Protein AF-A0A815ZPI5-F1 (afdb_monomer)

Foldseek 3Di:
DDQWDWDADLVLDTPDIGGPDDDDPVRVVVCSVVVSVVVNVVPPPDD

Solvent-accessible surface area (backbone atoms only — not comparable to full-atom values): 3118 Å² total; per-residue (Å²): 134,80,58,60,51,78,42,62,50,98,85,62,54,72,80,42,81,48,70,72,58,93,71,55,72,69,56,51,52,51,50,56,52,53,52,46,56,63,54,64,67,70,58,81,82,77,132

Sequence (47 aa):
MIRFILIQNRAGKTRLAKWFMNFHDDEKQKLIEEVHALVTVRDAKHT

Radius of gyration: 11.78 Å; Cα contacts (8 Å, |Δi|>4): 35; chains: 1; bounding box: 28×20×30 Å

Nearest PDB structures (foldseek):
  6uri-assembly1_S  TM=9.176E-01  e=1.073E-05  Homo sapiens
  6owt-assembly1_S  TM=9.066E-01  e=1.762E-05  Rattus norvegicus
  7og1-assembly1_SSS  TM=9.090E-01  e=1.762E-05  Mus musculus
  4p6z-assembly1_S  TM=8.956E-01  e=1.599E-02  Homo sapiens
  9c59-assembly1_S  TM=8.913E-01  e=1.716E-02  Homo sapiens

Organism: Adineta ricciae (NCBI:txid249248)

Secondary structure (DSSP, 8-state):
---EEEEE-TTS-EEEEEESS---HHHHHHHHHHHHHHHHGGGTT--

InterPro domains:
  IPR011012 Longin-like domain superfamily [SSF64356] (1-45)
  IPR016635 Adaptor protein complex, sigma subunit [PTHR11753] (2-47)
  IPR022775 AP complex, mu/sigma subunit [PF01217] (1-46)

pLDDT: mean 90.37, std 12.94, range [49.12, 97.94]

Mean predicted aligned error: 4.64 Å

Structure (mmCIF, N/CA/C/O backbone):
data_AF-A0A815ZPI5-F1
#
_entry.id   AF-A0A815ZPI5-F1
#
loop_
_atom_site.group_PDB
_atom_site.id
_atom_site.type_symbol
_atom_site.label_atom_id
_atom_site.label_alt_id
_atom_site.label_comp_id
_atom_site.label_asym_id
_atom_site.label_entity_id
_atom_site.label_seq_id
_atom_site.pdbx_PDB_ins_code
_atom_site.Cartn_x
_atom_site.Cartn_y
_atom_site.Cartn_z
_atom_site.occupancy
_atom_site.B_iso_or_equiv
_atom_site.auth_seq_id
_atom_site.auth_comp_id
_atom_site.auth_asym_id
_atom_site.auth_atom_id
_atom_site.pdbx_PDB_model_num
ATOM 1 N N . MET A 1 1 ? -11.002 -18.451 1.824 1.00 91.31 1 MET A N 1
ATOM 2 C CA . MET A 1 1 ? -11.758 -17.182 1.701 1.00 91.31 1 MET A CA 1
ATOM 3 C C . MET A 1 1 ? -10.787 -16.067 1.344 1.00 91.31 1 MET A C 1
ATOM 5 O O . MET A 1 1 ? -9.710 -16.019 1.925 1.00 91.31 1 MET A O 1
ATOM 9 N N . ILE A 1 2 ? -11.123 -15.218 0.371 1.00 95.69 2 ILE A N 1
ATO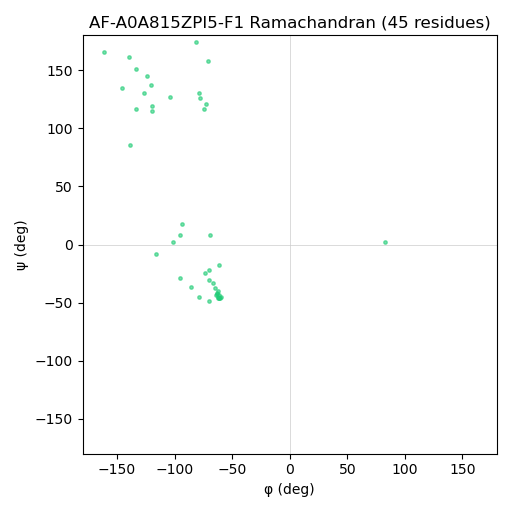M 10 C CA . ILE A 1 2 ? -10.270 -14.090 -0.041 1.00 95.69 2 ILE A CA 1
ATOM 11 C C . ILE A 1 2 ? -10.433 -12.958 0.983 1.00 95.69 2 ILE A C 1
ATOM 13 O O . ILE A 1 2 ? -11.558 -12.553 1.255 1.00 95.69 2 ILE A O 1
ATOM 17 N N . ARG A 1 3 ? -9.327 -12.464 1.562 1.00 96.94 3 ARG A N 1
ATOM 18 C CA . ARG A 1 3 ? -9.339 -11.404 2.596 1.00 96.94 3 ARG A CA 1
ATOM 19 C C . ARG A 1 3 ? -9.364 -9.999 1.989 1.00 96.94 3 ARG A C 1
ATOM 21 O O . ARG A 1 3 ? -10.025 -9.110 2.519 1.00 96.94 3 ARG A O 1
ATOM 28 N N . PHE A 1 4 ? -8.672 -9.810 0.868 1.00 97.75 4 PHE A N 1
ATOM 29 C CA . PHE A 1 4 ? -8.638 -8.564 0.108 1.00 97.75 4 PHE A CA 1
ATOM 30 C C . PHE A 1 4 ? -8.156 -8.800 -1.330 1.00 97.75 4 PHE A C 1
ATOM 32 O O . PHE A 1 4 ? -7.598 -9.853 -1.637 1.00 97.75 4 PHE A O 1
ATOM 39 N N . ILE A 1 5 ? -8.360 -7.808 -2.197 1.00 97.69 5 ILE A N 1
ATOM 40 C CA . ILE A 1 5 ? -7.767 -7.704 -3.537 1.00 97.69 5 ILE A CA 1
ATOM 41 C C . ILE A 1 5 ? -7.075 -6.342 -3.639 1.00 97.69 5 ILE A C 1
ATOM 43 O O . ILE A 1 5 ? -7.688 -5.318 -3.330 1.00 97.69 5 ILE A O 1
ATOM 47 N N . LEU A 1 6 ? -5.820 -6.337 -4.097 1.00 97.31 6 LEU A N 1
ATOM 48 C CA . LEU A 1 6 ? -5.025 -5.136 -4.362 1.00 97.31 6 LEU A CA 1
ATOM 49 C C . LEU A 1 6 ? -4.598 -5.108 -5.832 1.00 97.31 6 LEU A C 1
ATOM 51 O O . LEU A 1 6 ? -4.166 -6.123 -6.374 1.00 97.31 6 LEU A O 1
ATOM 55 N N . ILE A 1 7 ? -4.686 -3.937 -6.461 1.00 96.44 7 ILE A N 1
ATOM 56 C CA . ILE A 1 7 ? -4.088 -3.662 -7.773 1.00 96.44 7 ILE A CA 1
ATOM 57 C C . ILE A 1 7 ? -3.102 -2.517 -7.588 1.00 96.44 7 ILE A C 1
ATOM 59 O O . ILE A 1 7 ? -3.507 -1.395 -7.275 1.00 96.44 7 ILE A O 1
ATOM 63 N N . GLN A 1 8 ? -1.819 -2.795 -7.795 1.00 95.38 8 GLN A N 1
ATOM 64 C CA . GLN A 1 8 ? -0.730 -1.830 -7.652 1.00 95.38 8 GLN A CA 1
ATOM 65 C C . GLN A 1 8 ? 0.064 -1.747 -8.953 1.00 95.38 8 GLN A C 1
ATOM 67 O O . GLN A 1 8 ? 0.226 -2.741 -9.659 1.00 95.38 8 GLN A O 1
ATOM 72 N N . ASN A 1 9 ? 0.552 -0.553 -9.289 1.00 92.38 9 ASN A N 1
ATOM 73 C CA . ASN A 1 9 ? 1.529 -0.415 -10.368 1.00 92.38 9 ASN A CA 1
ATOM 74 C C . ASN A 1 9 ? 2.951 -0.748 -9.869 1.00 92.38 9 ASN A C 1
ATOM 76 O O . ASN A 1 9 ? 3.183 -0.916 -8.673 1.00 92.38 9 ASN A O 1
ATOM 80 N N . ARG A 1 10 ? 3.931 -0.770 -10.784 1.00 89.25 10 ARG A N 1
ATOM 81 C CA . ARG A 1 10 ? 5.347 -1.018 -10.442 1.00 89.25 10 ARG A CA 1
ATOM 82 C C . ARG A 1 10 ? 5.974 0.022 -9.501 1.00 89.25 10 ARG A C 1
ATOM 84 O O . ARG A 1 10 ? 7.002 -0.263 -8.914 1.00 89.25 10 ARG A O 1
ATOM 91 N N . ALA A 1 11 ? 5.373 1.203 -9.355 1.00 90.06 11 ALA A N 1
ATOM 92 C CA . ALA A 1 11 ? 5.849 2.262 -8.461 1.00 90.06 11 ALA A CA 1
ATOM 93 C C . ALA A 1 11 ? 5.152 2.248 -7.082 1.00 90.06 11 ALA A C 1
ATOM 95 O O . ALA A 1 11 ? 5.268 3.218 -6.339 1.00 90.06 11 ALA A O 1
ATOM 96 N N . GLY A 1 12 ? 4.352 1.219 -6.777 1.00 90.06 12 GLY A N 1
ATOM 97 C CA . GLY A 1 12 ? 3.670 1.065 -5.486 1.00 90.06 12 GLY A CA 1
ATOM 98 C C . GLY A 1 12 ? 2.356 1.832 -5.346 1.00 90.06 12 GLY A C 1
ATOM 99 O O . GLY A 1 12 ? 1.703 1.756 -4.309 1.00 90.06 12 GLY A O 1
ATOM 100 N N . LYS A 1 13 ? 1.906 2.540 -6.390 1.00 95.12 13 LYS A N 1
ATOM 101 C CA . LYS A 1 13 ? 0.623 3.254 -6.360 1.00 95.12 13 LYS A CA 1
ATOM 102 C C . LYS A 1 13 ? -0.533 2.263 -6.474 1.00 95.12 13 LYS A C 1
ATOM 104 O O . LYS A 1 13 ? -0.714 1.626 -7.517 1.00 95.12 13 LYS A O 1
ATOM 109 N N . THR A 1 14 ? -1.344 2.196 -5.424 1.00 96.62 14 THR A N 1
ATOM 110 C CA . THR A 1 14 ? -2.578 1.406 -5.378 1.00 96.62 14 THR A CA 1
ATOM 111 C C . THR A 1 14 ? -3.661 2.052 -6.242 1.00 96.62 14 THR A C 1
ATOM 113 O O . THR A 1 14 ? -4.038 3.202 -6.039 1.00 96.62 14 THR A O 1
ATOM 116 N N . ARG A 1 15 ? -4.155 1.307 -7.234 1.00 96.50 15 ARG A N 1
ATOM 117 C CA . ARG A 1 15 ? -5.273 1.691 -8.114 1.00 96.50 15 ARG A CA 1
ATOM 118 C C . ARG A 1 15 ? -6.607 1.139 -7.624 1.00 96.50 15 ARG A C 1
ATOM 120 O O . ARG A 1 15 ? -7.641 1.745 -7.875 1.00 96.50 15 ARG A O 1
ATOM 127 N N . LEU A 1 16 ? -6.572 -0.001 -6.936 1.00 97.69 16 LEU A N 1
ATOM 128 C CA . LEU A 1 16 ? -7.736 -0.618 -6.315 1.00 97.69 16 LEU A CA 1
ATOM 129 C C . LEU A 1 16 ? -7.317 -1.308 -5.020 1.00 97.69 16 LEU A C 1
ATOM 131 O O . LEU A 1 16 ? -6.336 -2.050 -5.006 1.00 97.69 16 LEU A O 1
ATOM 135 N N . ALA A 1 17 ? -8.099 -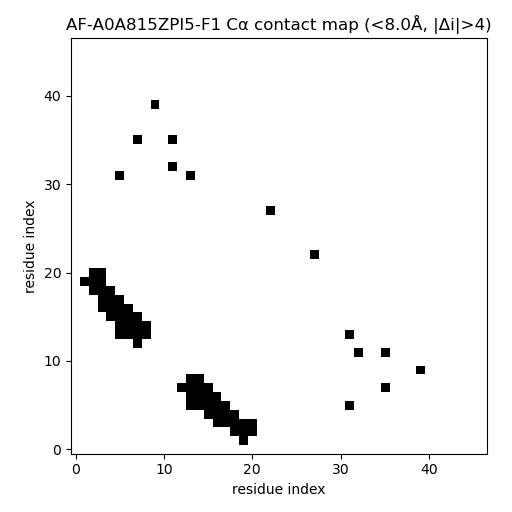1.092 -3.966 1.00 97.56 17 ALA A N 1
ATOM 136 C CA . ALA A 1 17 ? -8.048 -1.871 -2.740 1.00 97.56 17 ALA A CA 1
ATOM 137 C C . ALA A 1 17 ? -9.474 -2.249 -2.338 1.00 97.56 17 ALA A C 1
ATOM 139 O O . ALA A 1 17 ? -10.299 -1.379 -2.065 1.00 97.56 17 ALA A O 1
ATOM 140 N N . LYS A 1 18 ? -9.770 -3.549 -2.326 1.00 97.88 18 LYS A N 1
ATOM 141 C CA . LYS A 1 18 ? -11.054 -4.084 -1.869 1.00 97.88 18 LYS A CA 1
ATOM 142 C C . LYS A 1 18 ? -10.811 -5.012 -0.692 1.00 97.88 18 LYS A C 1
ATOM 144 O O . LYS A 1 18 ? -10.138 -6.027 -0.847 1.00 97.88 18 LYS A O 1
ATOM 149 N N . TRP A 1 19 ? -11.382 -4.675 0.456 1.00 97.94 19 TRP A N 1
ATOM 150 C CA . TRP A 1 19 ? -11.245 -5.428 1.699 1.00 97.94 19 TRP A CA 1
ATOM 151 C C . TRP A 1 19 ? -12.531 -6.216 1.953 1.00 97.94 19 TRP A C 1
ATOM 153 O O . TRP A 1 19 ? -13.620 -5.651 1.912 1.00 97.94 19 TRP A O 1
ATOM 163 N N . PHE A 1 20 ? -12.410 -7.523 2.178 1.00 97.88 20 PHE A N 1
ATOM 164 C CA . PHE A 1 20 ? -13.538 -8.410 2.499 1.00 97.88 20 PHE A CA 1
ATOM 165 C C . PHE A 1 20 ? -13.627 -8.729 3.994 1.00 97.88 20 PHE A C 1
ATOM 167 O O . PHE A 1 20 ? -14.473 -9.506 4.425 1.00 97.88 20 PHE A O 1
ATOM 174 N N . MET A 1 21 ? -12.733 -8.139 4.779 1.00 96.56 21 MET A N 1
ATOM 175 C CA . MET A 1 21 ? -12.712 -8.194 6.228 1.00 96.56 21 MET A CA 1
ATOM 176 C C . MET A 1 21 ? -12.340 -6.817 6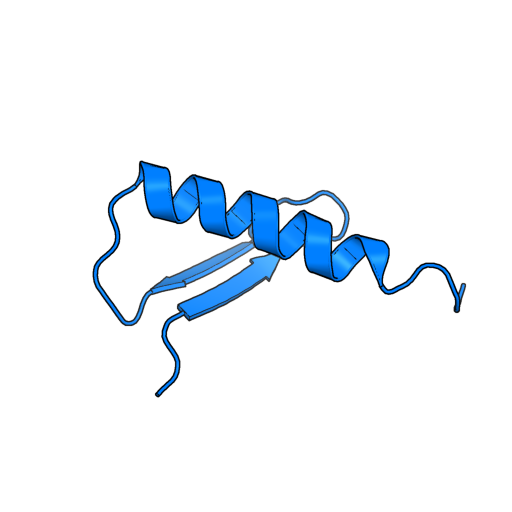.770 1.00 96.56 21 MET A C 1
ATOM 178 O O . MET A 1 21 ? -11.744 -6.003 6.058 1.00 96.56 21 MET A O 1
ATOM 182 N N . ASN A 1 22 ? -12.647 -6.591 8.042 1.00 96.12 22 ASN A N 1
ATOM 183 C CA . ASN A 1 22 ? -12.292 -5.357 8.720 1.00 96.12 22 ASN A CA 1
ATOM 184 C C . ASN A 1 22 ? -10.818 -5.385 9.130 1.00 96.12 22 ASN A C 1
ATOM 186 O O . ASN A 1 22 ? -10.353 -6.350 9.732 1.00 96.12 22 ASN A O 1
ATOM 190 N N . PHE A 1 23 ? -10.125 -4.307 8.791 1.00 96.62 23 PHE A N 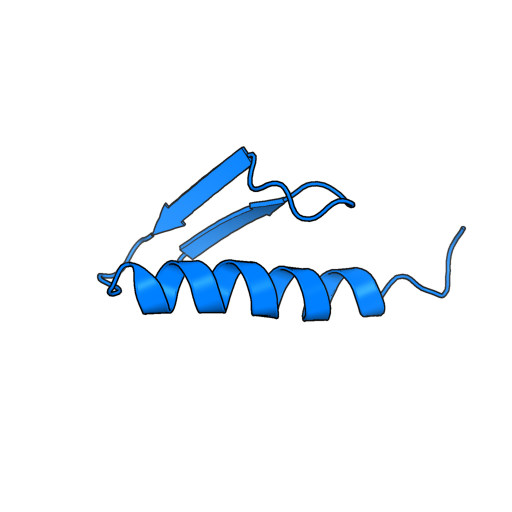1
ATOM 191 C CA . PHE A 1 23 ? -8.761 -3.991 9.197 1.00 96.62 23 PHE A CA 1
ATOM 192 C C . PHE A 1 23 ? -8.747 -2.538 9.652 1.00 96.62 23 PHE A C 1
ATOM 194 O O . PHE A 1 23 ? -9.529 -1.727 9.128 1.00 96.62 23 PHE A O 1
ATOM 201 N N . HIS A 1 24 ? -7.853 -2.203 10.571 1.00 97.88 24 HIS A N 1
ATOM 202 C CA . HIS A 1 24 ? -7.580 -0.808 10.887 1.00 97.88 24 HIS A CA 1
ATOM 203 C C . HIS A 1 24 ? -6.820 -0.133 9.732 1.00 97.88 24 HIS A C 1
ATOM 205 O O . HIS A 1 24 ? -6.244 -0.797 8.868 1.00 97.88 24 HIS A O 1
ATOM 211 N N . ASP A 1 25 ? -6.882 1.193 9.639 1.00 96.56 25 ASP A N 1
ATOM 212 C CA . ASP A 1 25 ? -6.317 1.907 8.486 1.00 96.56 25 ASP A CA 1
ATOM 213 C C . ASP A 1 25 ? -4.781 1.868 8.458 1.00 96.56 25 ASP A C 1
ATOM 215 O O . ASP A 1 25 ? -4.187 1.798 7.381 1.00 96.56 25 ASP A O 1
ATOM 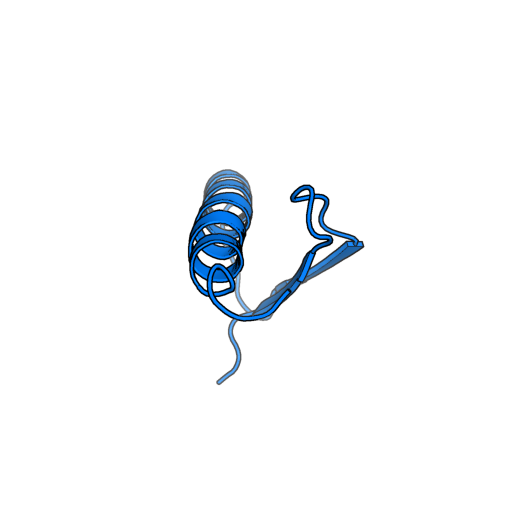219 N N . ASP A 1 26 ? -4.143 1.809 9.626 1.00 97.56 26 ASP A N 1
ATOM 220 C CA . ASP A 1 26 ? -2.710 1.550 9.788 1.00 97.56 26 ASP A CA 1
ATOM 221 C C . ASP A 1 26 ? -2.329 0.143 9.305 1.00 97.56 26 ASP A C 1
ATOM 223 O O . ASP A 1 26 ? -1.362 -0.021 8.557 1.00 97.56 26 ASP A O 1
ATOM 227 N N . GLU A 1 27 ? -3.130 -0.869 9.646 1.00 97.62 27 GLU A N 1
ATOM 228 C CA . GLU A 1 27 ? -2.932 -2.238 9.163 1.00 97.62 27 GLU A CA 1
ATOM 229 C C . GLU A 1 27 ? -3.081 -2.325 7.642 1.00 97.62 27 GLU A C 1
ATOM 231 O O . GLU A 1 27 ? -2.279 -2.982 6.976 1.00 97.62 27 GLU A O 1
ATOM 236 N N . LYS A 1 28 ? -4.077 -1.639 7.066 1.00 97.44 28 LYS A N 1
ATOM 237 C CA . LYS A 1 28 ? -4.262 -1.581 5.608 1.00 97.44 28 LYS A CA 1
ATOM 238 C C . LYS A 1 28 ? -3.050 -0.961 4.925 1.00 97.44 28 LYS A C 1
ATOM 240 O O . LYS A 1 28 ? -2.588 -1.508 3.924 1.00 97.44 28 LYS A O 1
ATOM 245 N N . GLN A 1 29 ? -2.540 0.153 5.453 1.00 96.94 29 GLN A N 1
ATOM 246 C CA . GLN A 1 29 ? -1.375 0.834 4.892 1.00 96.94 29 GLN A CA 1
ATOM 247 C C . GLN A 1 29 ? -0.135 -0.065 4.942 1.00 96.94 29 GLN A C 1
ATOM 249 O O . GLN A 1 29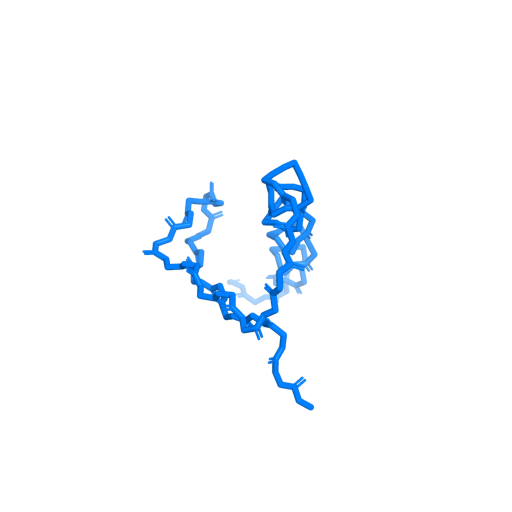 ? 0.530 -0.256 3.924 1.00 96.94 29 GLN A O 1
ATOM 254 N N . LYS A 1 30 ? 0.107 -0.711 6.087 1.00 97.56 30 LYS A N 1
ATOM 255 C CA . LYS A 1 30 ? 1.206 -1.666 6.258 1.00 97.56 30 LYS A CA 1
ATOM 256 C C . LYS A 1 30 ? 1.106 -2.844 5.283 1.00 97.56 30 LYS A C 1
ATOM 258 O O . LYS A 1 30 ? 2.087 -3.189 4.631 1.00 97.56 30 LYS A O 1
ATOM 263 N N . LEU A 1 31 ? -0.085 -3.424 5.120 1.00 97.19 31 LEU A N 1
ATOM 264 C CA . LEU A 1 31 ? -0.318 -4.524 4.176 1.00 97.19 31 LEU A CA 1
ATOM 265 C C . LEU A 1 31 ? -0.069 -4.109 2.720 1.00 97.19 31 LEU A C 1
ATOM 267 O O . LEU A 1 31 ? 0.492 -4.887 1.952 1.00 97.19 31 LEU A O 1
ATOM 271 N N . ILE A 1 32 ? -0.473 -2.899 2.329 1.00 96.69 32 ILE A N 1
ATOM 272 C CA . ILE A 1 32 ? -0.240 -2.359 0.981 1.00 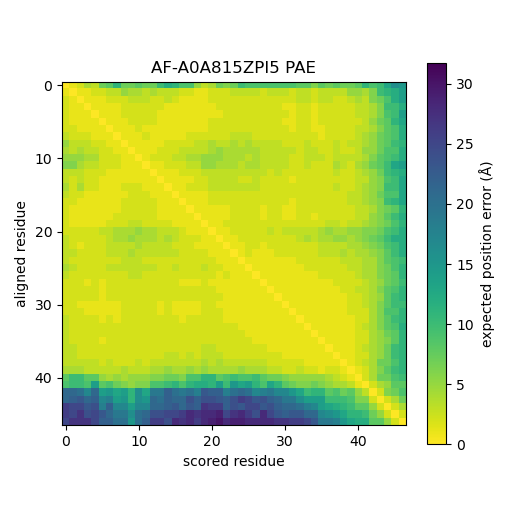96.69 32 ILE A CA 1
ATOM 273 C C . ILE A 1 32 ? 1.263 -2.255 0.683 1.00 96.69 32 ILE A C 1
ATOM 275 O O . ILE A 1 32 ? 1.695 -2.622 -0.414 1.00 96.69 32 ILE A O 1
ATOM 279 N N . GLU A 1 33 ? 2.052 -1.772 1.643 1.00 95.94 33 GLU A N 1
ATOM 280 C CA . GLU A 1 33 ? 3.504 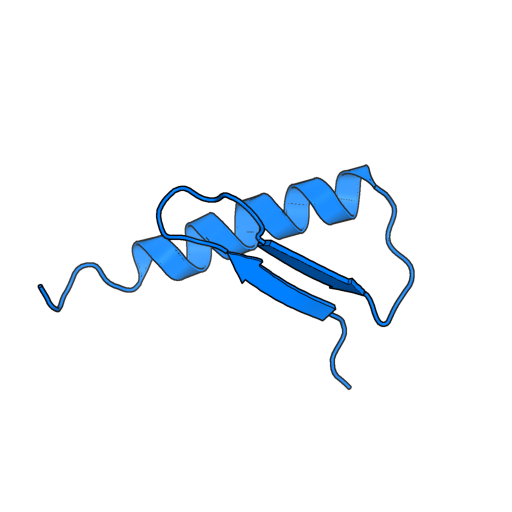-1.611 1.514 1.00 95.94 33 GLU A CA 1
ATOM 281 C C . GLU A 1 33 ? 4.234 -2.960 1.492 1.00 95.94 33 GLU A C 1
ATOM 283 O O . GLU A 1 33 ? 5.030 -3.221 0.586 1.00 95.94 33 GLU A O 1
ATOM 288 N N . GLU A 1 34 ? 3.915 -3.853 2.434 1.00 95.81 34 GLU A N 1
ATOM 289 C CA . GLU A 1 34 ? 4.526 -5.182 2.528 1.00 95.81 34 GLU A CA 1
ATOM 290 C C . GLU A 1 34 ? 4.237 -6.030 1.285 1.00 95.81 34 GLU A C 1
ATOM 292 O O . GLU A 1 34 ? 5.149 -6.642 0.722 1.00 95.81 34 GLU A O 1
ATOM 297 N N . VAL A 1 35 ? 2.988 -6.040 0.803 1.00 94.94 35 VAL A N 1
ATOM 298 C CA . VAL A 1 35 ? 2.617 -6.784 -0.410 1.00 94.94 35 VAL A CA 1
ATOM 299 C C . VAL A 1 35 ? 3.354 -6.238 -1.632 1.00 94.94 35 VAL A C 1
ATOM 301 O O . VAL A 1 35 ? 3.868 -7.030 -2.426 1.00 94.94 35 VAL A O 1
ATOM 304 N N . HIS A 1 36 ? 3.470 -4.914 -1.777 1.00 94.50 36 HIS A N 1
ATOM 305 C CA . HIS A 1 36 ? 4.199 -4.322 -2.898 1.00 94.50 36 HIS A CA 1
ATOM 306 C C . HIS A 1 36 ? 5.678 -4.724 -2.901 1.00 94.50 36 HIS A C 1
ATOM 308 O O . HIS A 1 36 ? 6.200 -5.131 -3.945 1.00 94.50 36 HIS A O 1
ATOM 314 N N . ALA A 1 37 ? 6.338 -4.654 -1.740 1.00 93.06 37 ALA A N 1
ATOM 315 C CA . ALA A 1 37 ? 7.733 -5.056 -1.587 1.00 93.06 37 ALA A CA 1
ATOM 316 C C . ALA A 1 37 ? 7.926 -6.547 -1.914 1.00 93.06 37 ALA A C 1
ATOM 318 O O . ALA A 1 37 ? 8.811 -6.908 -2.690 1.00 93.06 37 ALA A O 1
ATOM 319 N N . LEU A 1 38 ? 7.050 -7.413 -1.392 1.00 92.06 38 LEU A N 1
ATOM 320 C CA . LEU A 1 38 ? 7.119 -8.860 -1.608 1.00 92.06 38 LEU A CA 1
ATOM 321 C C . LEU A 1 38 ? 6.908 -9.270 -3.069 1.00 92.06 38 LEU A C 1
ATOM 323 O O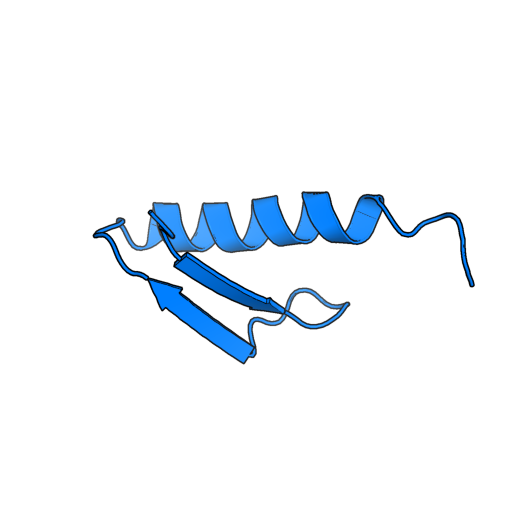 . LEU A 1 38 ? 7.538 -10.222 -3.528 1.00 92.06 38 LEU A O 1
ATOM 327 N N . VAL A 1 39 ? 6.011 -8.597 -3.793 1.00 89.38 39 VAL A N 1
ATOM 328 C CA . VAL A 1 39 ? 5.718 -8.921 -5.197 1.00 89.38 39 VAL A CA 1
ATOM 329 C C . VAL A 1 39 ? 6.799 -8.365 -6.122 1.00 89.38 39 VAL A C 1
ATOM 331 O O . VAL A 1 39 ? 7.290 -9.092 -6.982 1.00 89.38 39 VAL A O 1
ATOM 334 N N . THR A 1 40 ? 7.224 -7.116 -5.922 1.00 86.88 40 THR A N 1
ATOM 335 C CA . THR A 1 40 ? 8.173 -6.438 -6.825 1.00 86.88 40 THR A CA 1
ATOM 336 C C . THR A 1 40 ? 9.564 -7.079 -6.806 1.00 86.88 40 THR A C 1
ATOM 338 O O . THR A 1 40 ? 10.222 -7.145 -7.840 1.00 86.88 40 THR A O 1
ATOM 341 N N . VAL A 1 41 ? 10.004 -7.622 -5.663 1.00 80.81 41 VAL A N 1
ATOM 342 C CA . VAL A 1 41 ? 11.310 -8.300 -5.542 1.00 80.81 41 VAL A CA 1
ATOM 343 C C . VAL A 1 41 ? 11.352 -9.647 -6.285 1.00 80.81 41 VAL A C 1
ATOM 345 O O . VAL A 1 41 ? 12.429 -10.114 -6.653 1.00 80.81 41 VAL A O 1
ATOM 348 N N . ARG A 1 42 ? 10.204 -10.286 -6.550 1.00 75.44 42 ARG A N 1
ATOM 349 C CA . ARG A 1 42 ? 10.163 -11.616 -7.192 1.00 75.44 42 ARG A CA 1
ATOM 350 C C . ARG A 1 42 ? 10.501 -11.596 -8.684 1.00 75.44 42 ARG A C 1
ATOM 352 O O . ARG A 1 42 ? 10.963 -12.611 -9.196 1.00 75.44 42 ARG A O 1
ATOM 359 N N . ASP A 1 43 ? 10.314 -10.467 -9.364 1.00 60.44 43 ASP A N 1
ATOM 360 C CA . ASP A 1 43 ? 10.403 -10.364 -10.830 1.00 60.44 43 ASP A CA 1
ATOM 361 C C . ASP A 1 43 ? 11.788 -9.952 -11.366 1.00 60.44 43 ASP A C 1
ATOM 363 O O . ASP A 1 43 ? 11.933 -9.579 -12.527 1.00 60.44 43 ASP A O 1
ATOM 367 N N . ALA A 1 44 ? 12.851 -10.065 -10.565 1.00 57.91 44 ALA A N 1
ATOM 368 C CA . ALA A 1 44 ? 14.206 -9.688 -10.986 1.00 57.91 44 ALA A CA 1
ATOM 369 C C . ALA A 1 44 ? 14.844 -10.606 -12.061 1.00 57.91 44 ALA A C 1
ATOM 371 O O . ALA A 1 44 ? 16.035 -10.471 -12.331 1.00 57.91 44 ALA A O 1
ATOM 372 N N . LYS A 1 45 ? 14.110 -11.560 -12.659 1.00 53.97 45 LYS A N 1
ATOM 373 C CA . LYS A 1 45 ? 14.682 -12.554 -13.592 1.00 53.97 45 LYS A CA 1
ATOM 374 C C . LYS A 1 45 ? 14.194 -12.513 -15.041 1.00 53.97 45 LYS A C 1
ATOM 376 O O . LYS A 1 45 ? 14.808 -13.191 -15.855 1.00 53.97 45 LYS A O 1
ATOM 381 N N . HIS A 1 46 ? 13.178 -11.730 -15.406 1.00 55.12 46 HIS A N 1
ATOM 382 C CA . HIS A 1 46 ? 12.723 -11.681 -16.803 1.00 55.12 46 HIS A CA 1
ATOM 383 C C . HIS A 1 46 ? 12.403 -10.245 -17.237 1.00 55.12 46 HIS A C 1
ATOM 385 O O . HIS A 1 46 ? 11.268 -9.779 -17.153 1.00 55.12 46 HIS A O 1
ATOM 391 N N . THR A 1 47 ? 13.423 -9.519 -17.684 1.00 49.12 47 THR A N 1
ATOM 392 C CA . THR A 1 47 ? 13.292 -8.352 -18.570 1.00 49.12 47 THR A CA 1
ATOM 393 C C . THR A 1 47 ? 14.325 -8.492 -19.671 1.00 49.12 47 THR A C 1
ATOM 395 O O . THR A 1 47 ? 15.437 -8.966 -19.347 1.00 49.12 47 THR A O 1
#